Protein AF-A0AB38RNX0-F1 (afdb_monomer)

Organism: NCBI:txid1303681

Radius of gyration: 17.27 Å; Cα contacts (8 Å, |Δi|>4): 38; chains: 1; bounding box: 34×29×42 Å

Foldseek 3Di:
DAQAEEAEDADDVVQPDDDPPDDDDPCPVVCCVVRVYHYDYDDPVVPVVCVVVVVVVVCVVPVPPD

Sequence (66 aa):
MNLHGRVVCCGAVSQYEGPAGSPGPANVPTVLVTKRLAMQGFIVYDFAESFPTALADLEAWFPLAM

Mean predicted aligned error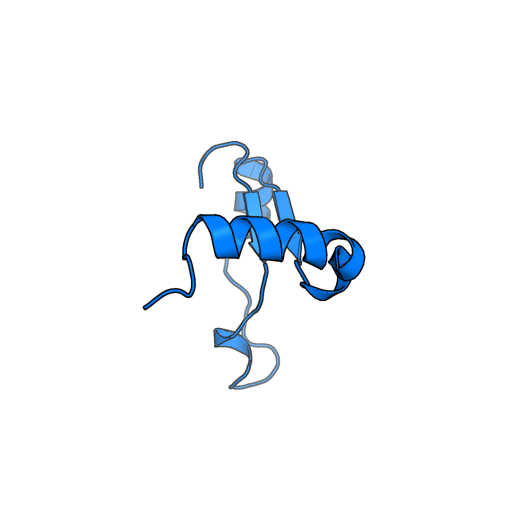: 5.36 Å

Secondary structure (DSSP, 8-state):
--TT-EEEE---GGGSSSSTTPPPPTTHHHHHHHHT-EEEE--GGGGGGGHHHHHHHHHHHS----

pLDDT: mean 91.14, std 9.73, range [51.78, 98.12]

InterPro domains:
  IPR045010 Medium-chain dehydrogenase/reductase [PTHR43205] (1-62)

Nearest PDB structures (foldseek):
  4we3-assembly2_D  TM=8.522E-01  e=7.789E-03  Zingiber officinale
  6ytz-assembly1_A-2  TM=9.072E-01  e=1.439E-02  Malus domestica
  2x1h-assembly2_B  TM=8.191E-01  e=3.492E-02  Homo sapiens

Solvent-accessible surface area (backbone atoms only — not comparable to full-atom values): 4328 Å² total; per-residue (Å²): 129,58,78,61,32,77,45,77,42,73,74,59,75,90,66,76,61,78,71,88,83,67,82,71,77,81,64,53,71,58,51,33,64,80,29,55,41,52,76,45,80,50,61,76,75,84,46,58,89,49,44,70,60,55,51,54,54,48,41,69,76,51,59,83,78,122

Structure (mmCIF, N/CA/C/O backbone):
data_AF-A0AB38RNX0-F1
#
_entry.id   AF-A0AB38RNX0-F1
#
loop_
_atom_site.group_PDB
_atom_site.id
_atom_site.type_symbol
_atom_site.label_atom_id
_atom_site.label_alt_id
_atom_site.label_comp_id
_atom_site.label_asym_id
_atom_site.label_entity_id
_atom_site.label_seq_id
_atom_site.pdbx_PDB_ins_code
_atom_site.Cartn_x
_atom_site.Cartn_y
_atom_site.Cartn_z
_atom_site.occupancy
_atom_site.B_iso_or_equiv
_atom_site.auth_seq_id
_atom_site.auth_comp_id
_atom_site.auth_asym_id
_atom_site.auth_atom_id
_atom_site.pdbx_PDB_model_num
ATOM 1 N N . MET A 1 1 ? -7.843 -4.590 -12.148 1.00 89.50 1 MET A N 1
ATOM 2 C CA . MET A 1 1 ? -8.504 -3.815 -11.075 1.00 89.50 1 MET A CA 1
ATOM 3 C C . MET A 1 1 ? -9.960 -3.582 -11.440 1.00 89.50 1 MET A C 1
ATOM 5 O O . MET A 1 1 ? -10.237 -3.261 -12.596 1.00 89.50 1 MET A O 1
ATOM 9 N N . ASN A 1 2 ? -10.866 -3.743 -10.476 1.00 96.75 2 ASN A N 1
ATOM 10 C CA . ASN A 1 2 ? -12.271 -3.362 -10.632 1.00 96.75 2 ASN A CA 1
ATOM 11 C C . ASN A 1 2 ? -12.405 -1.835 -10.759 1.00 96.75 2 ASN A C 1
ATOM 13 O O . ASN A 1 2 ? -11.479 -1.092 -10.422 1.00 96.75 2 ASN A O 1
ATOM 17 N N . LEU A 1 3 ? -13.549 -1.372 -11.269 1.00 98.00 3 LEU A N 1
ATOM 18 C CA . LEU A 1 3 ? -13.894 0.050 -11.290 1.00 98.00 3 LEU A CA 1
ATOM 19 C C . LEU A 1 3 ? -13.850 0.606 -9.852 1.00 98.00 3 LEU A C 1
ATOM 21 O O . LEU A 1 3 ? -14.370 -0.044 -8.949 1.00 98.00 3 LEU A O 1
ATOM 25 N N . HIS A 1 4 ? -13.211 1.760 -9.639 1.00 98.12 4 HIS A N 1
ATOM 26 C CA . HIS A 1 4 ? -12.986 2.368 -8.313 1.00 98.12 4 HIS A CA 1
ATOM 27 C C . HIS A 1 4 ? -12.123 1.545 -7.339 1.00 98.12 4 HIS A C 1
ATOM 29 O O . HIS A 1 4 ? -12.188 1.725 -6.123 1.00 98.12 4 HIS A O 1
ATOM 35 N N . GLY A 1 5 ? -11.286 0.642 -7.857 1.00 98.00 5 GLY A N 1
ATOM 36 C CA . GLY A 1 5 ? -10.303 -0.071 -7.044 1.00 98.00 5 GLY A CA 1
ATOM 37 C C . GLY A 1 5 ? -9.277 0.859 -6.378 1.00 98.00 5 GLY A C 1
ATOM 38 O O . GLY A 1 5 ? -9.007 1.965 -6.848 1.00 98.00 5 GLY A O 1
ATOM 39 N N . ARG A 1 6 ? -8.672 0.376 -5.288 1.00 97.62 6 ARG A N 1
ATOM 40 C CA . ARG A 1 6 ? -7.649 1.095 -4.517 1.00 97.62 6 ARG A CA 1
ATOM 41 C C . ARG A 1 6 ? -6.331 0.329 -4.536 1.00 97.62 6 ARG A C 1
ATOM 43 O O . ARG A 1 6 ? -6.340 -0.894 -4.413 1.00 97.62 6 ARG A O 1
ATOM 50 N N . VAL A 1 7 ? -5.224 1.046 -4.701 1.00 96.69 7 VAL A N 1
ATOM 51 C CA . VAL A 1 7 ? -3.859 0.514 -4.636 1.00 96.69 7 VAL A CA 1
ATOM 52 C C . VAL A 1 7 ? -3.137 1.204 -3.486 1.00 96.69 7 VAL A C 1
ATOM 54 O O . VAL A 1 7 ? -2.992 2.425 -3.492 1.00 96.69 7 VAL A O 1
ATOM 57 N N . VAL A 1 8 ? -2.698 0.420 -2.504 1.00 97.31 8 VAL A N 1
ATOM 58 C CA . VAL A 1 8 ? -1.896 0.902 -1.375 1.00 97.31 8 VAL A CA 1
ATOM 59 C C . VAL A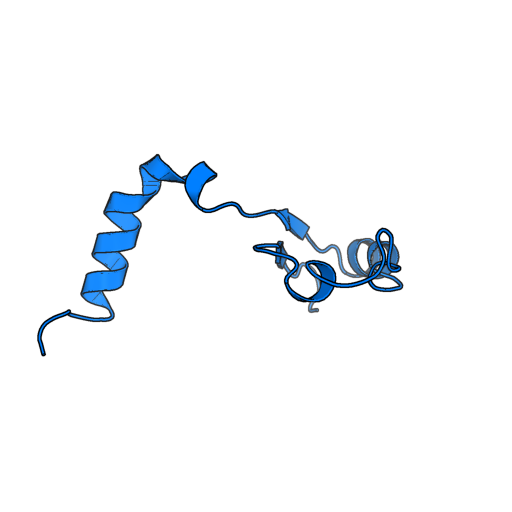 1 8 ? -0.440 0.539 -1.644 1.00 97.31 8 VAL A C 1
ATOM 61 O O . VAL A 1 8 ? -0.104 -0.640 -1.750 1.00 97.31 8 VAL A O 1
ATOM 64 N N . CYS A 1 9 ? 0.415 1.545 -1.789 1.00 95.50 9 CYS A N 1
ATOM 65 C CA . CYS A 1 9 ? 1.832 1.366 -2.088 1.00 95.50 9 CYS A CA 1
ATOM 66 C C . CYS A 1 9 ? 2.638 1.382 -0.781 1.00 95.50 9 CYS A C 1
ATOM 68 O O . CYS A 1 9 ? 2.990 2.452 -0.291 1.00 95.50 9 CYS A O 1
ATOM 70 N N . CYS A 1 10 ? 2.923 0.202 -0.221 1.00 96.56 10 CYS A N 1
ATOM 71 C CA . CYS A 1 10 ? 3.704 0.045 1.017 1.00 96.56 10 CYS A CA 1
ATOM 72 C C . CYS A 1 10 ? 5.220 -0.098 0.793 1.00 96.56 10 CYS A C 1
ATOM 74 O O . CYS A 1 10 ? 5.993 -0.090 1.746 1.00 96.56 10 CYS A O 1
ATOM 76 N N . GLY A 1 11 ? 5.657 -0.254 -0.457 1.00 93.25 11 GLY A N 1
ATOM 77 C CA . GLY A 1 11 ? 7.063 -0.417 -0.800 1.00 93.25 11 GLY A CA 1
ATOM 78 C C . GLY A 1 11 ? 7.269 -0.722 -2.278 1.00 93.25 11 GLY A C 1
ATOM 79 O O . GLY A 1 11 ? 6.312 -0.877 -3.039 1.00 93.25 11 GLY A O 1
ATOM 80 N N . ALA A 1 12 ? 8.536 -0.813 -2.676 1.00 91.44 12 ALA A N 1
ATOM 81 C CA . ALA A 1 12 ? 8.942 -1.072 -4.054 1.00 91.44 12 ALA A CA 1
ATOM 82 C C . ALA A 1 12 ? 10.142 -2.029 -4.098 1.00 91.44 12 ALA A C 1
ATOM 84 O O . ALA A 1 12 ? 11.156 -1.726 -4.711 1.00 91.44 12 ALA A O 1
ATOM 85 N N . VAL A 1 13 ? 10.031 -3.185 -3.429 1.00 91.19 13 VAL A N 1
ATOM 86 C CA . VAL A 1 13 ? 11.148 -4.132 -3.218 1.00 91.19 13 VAL A CA 1
ATOM 87 C C . VAL A 1 13 ? 11.863 -4.513 -4.516 1.00 91.19 13 VAL A C 1
ATOM 89 O O . VAL A 1 13 ? 13.086 -4.564 -4.555 1.00 91.19 13 VAL A O 1
ATOM 92 N N . SER A 1 14 ? 11.117 -4.701 -5.607 1.00 87.25 14 SER A N 1
ATOM 93 C CA . SER A 1 14 ? 11.678 -5.015 -6.928 1.00 87.25 14 SER A CA 1
ATOM 94 C C . SER A 1 14 ? 12.522 -3.895 -7.552 1.00 87.25 14 SER A C 1
ATOM 96 O O . SER A 1 14 ? 13.110 -4.109 -8.605 1.00 87.25 14 SER A O 1
ATOM 98 N N . GLN A 1 15 ? 12.545 -2.708 -6.946 1.00 86.94 15 GLN A N 1
ATOM 99 C CA . GLN A 1 15 ? 13.309 -1.534 -7.374 1.00 86.94 15 GLN A CA 1
ATOM 100 C C . GLN A 1 15 ? 14.447 -1.186 -6.407 1.00 86.94 15 GLN A C 1
ATOM 102 O O . GLN A 1 15 ? 15.152 -0.207 -6.635 1.00 86.94 15 GLN A O 1
ATOM 107 N N . TYR A 1 16 ? 14.615 -1.924 -5.305 1.00 88.19 16 TYR A N 1
ATOM 108 C CA . TYR A 1 16 ? 15.676 -1.629 -4.334 1.00 88.19 16 TYR A CA 1
ATOM 109 C C . TYR A 1 16 ? 17.063 -1.975 -4.876 1.00 88.19 16 TYR A C 1
ATOM 111 O O . TYR A 1 16 ? 18.050 -1.376 -4.459 1.00 88.19 16 TYR A O 1
ATOM 119 N N . GLU A 1 17 ? 17.124 -2.908 -5.825 1.00 86.69 17 GLU A N 1
ATOM 120 C CA . GLU A 1 17 ? 18.350 -3.328 -6.489 1.00 86.69 17 GLU A CA 1
ATOM 121 C C . GLU A 1 17 ? 18.275 -3.079 -7.999 1.00 86.69 17 GLU A C 1
AT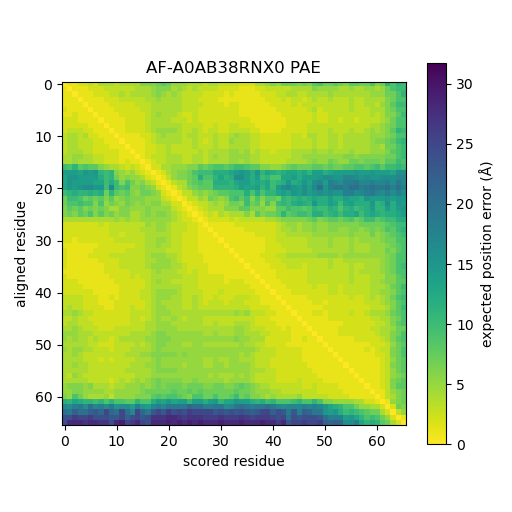OM 123 O O . GLU A 1 17 ? 17.197 -3.042 -8.595 1.00 86.69 17 GLU A O 1
ATOM 128 N N . GLY A 1 18 ? 19.443 -2.950 -8.631 1.00 78.81 18 GLY A N 1
ATOM 129 C CA . GLY A 1 18 ? 19.575 -2.744 -10.072 1.00 78.81 18 GLY A CA 1
ATOM 130 C C . GLY A 1 18 ? 19.888 -1.297 -10.474 1.00 78.81 18 GLY A C 1
ATOM 131 O O . GLY A 1 18 ? 20.093 -0.431 -9.622 1.00 78.81 18 GLY A O 1
ATOM 132 N N . PRO A 1 19 ? 19.998 -1.027 -11.788 1.00 78.69 19 PRO A N 1
ATOM 133 C CA .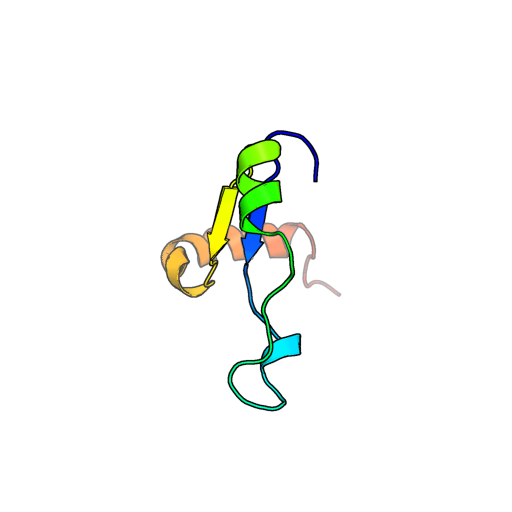 PRO A 1 19 ? 20.354 0.292 -12.294 1.00 78.69 19 PRO A CA 1
ATOM 134 C C . PRO A 1 19 ? 19.326 1.344 -11.871 1.00 78.69 19 PRO A C 1
ATOM 136 O O . PRO A 1 19 ? 18.119 1.149 -12.033 1.00 78.69 19 PRO A O 1
ATOM 139 N N . ALA A 1 20 ? 19.809 2.482 -11.372 1.00 77.75 20 ALA A N 1
ATOM 140 C CA . ALA A 1 20 ? 18.953 3.613 -11.046 1.00 77.75 20 ALA A CA 1
ATOM 141 C C . ALA A 1 20 ? 18.142 4.047 -12.281 1.00 77.75 20 ALA A C 1
ATOM 143 O O . ALA A 1 20 ? 18.691 4.197 -13.373 1.00 77.75 20 ALA A O 1
ATOM 144 N N . GLY A 1 21 ? 16.836 4.265 -12.100 1.00 72.19 21 GLY A N 1
ATOM 145 C CA . GLY A 1 21 ? 15.951 4.729 -13.172 1.00 72.19 21 GLY A CA 1
ATOM 146 C C . GLY A 1 21 ? 15.364 3.630 -14.062 1.00 72.19 21 GLY A C 1
ATOM 147 O O . GLY A 1 21 ? 14.978 3.925 -15.193 1.00 72.19 21 GLY A O 1
ATOM 148 N N . SER A 1 22 ? 15.273 2.383 -13.578 1.00 76.38 22 SER A N 1
ATOM 149 C CA . SER A 1 22 ? 14.508 1.333 -14.264 1.00 76.38 22 SER A CA 1
ATOM 150 C C . SER A 1 22 ? 13.082 1.821 -14.595 1.00 76.38 22 SER A C 1
ATOM 152 O O . SER A 1 22 ? 12.454 2.478 -13.756 1.00 76.38 22 SER A O 1
ATOM 154 N N . PRO A 1 23 ? 12.557 1.556 -15.809 1.00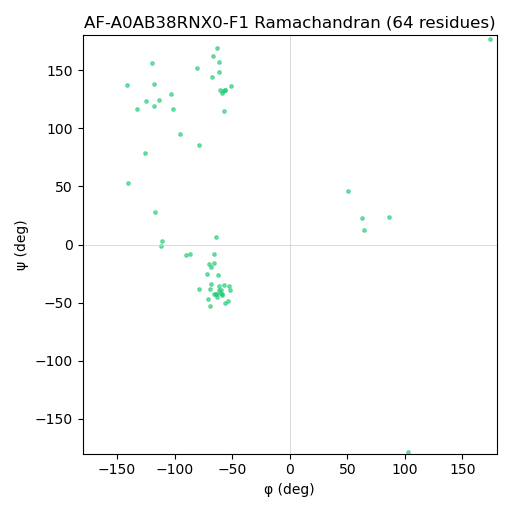 78.50 23 PRO A N 1
ATOM 155 C CA . PRO A 1 23 ? 11.240 2.034 -16.205 1.00 78.50 23 PRO A CA 1
ATOM 156 C C . PRO A 1 23 ? 10.151 1.548 -15.248 1.00 78.50 23 PRO A C 1
ATOM 158 O O . PRO A 1 23 ? 10.049 0.359 -14.943 1.00 78.50 23 PRO A O 1
ATOM 161 N N . GLY A 1 24 ? 9.298 2.477 -14.811 1.00 79.44 24 GLY A N 1
ATOM 162 C CA . GLY A 1 24 ? 8.119 2.141 -14.023 1.00 79.44 24 GLY A CA 1
ATOM 163 C C . GLY A 1 24 ? 7.125 1.261 -14.798 1.00 79.44 24 GLY A C 1
ATOM 164 O O . GLY A 1 24 ? 7.231 1.109 -16.020 1.00 79.44 24 GLY A O 1
ATOM 165 N N . PRO A 1 25 ? 6.115 0.694 -14.115 1.00 83.31 25 PRO A N 1
ATOM 166 C CA . PRO A 1 25 ? 5.131 -0.166 -14.757 1.00 83.31 25 PRO A CA 1
ATOM 167 C C . PRO A 1 25 ? 4.399 0.570 -15.885 1.00 83.31 25 PRO A C 1
ATOM 169 O O . PRO A 1 25 ? 3.884 1.677 -15.705 1.00 83.31 25 PRO A O 1
ATOM 172 N N . ALA A 1 26 ? 4.335 -0.056 -17.060 1.00 88.12 26 ALA A N 1
ATOM 173 C CA . ALA A 1 26 ? 3.687 0.538 -18.220 1.00 88.12 26 ALA A CA 1
ATOM 174 C C . ALA A 1 26 ? 2.190 0.801 -17.964 1.00 88.12 26 ALA A C 1
ATOM 176 O O . ALA A 1 26 ? 1.510 0.042 -17.273 1.00 88.12 26 ALA A O 1
ATOM 177 N N . ASN A 1 27 ? 1.658 1.858 -18.585 1.00 91.88 27 ASN A N 1
ATOM 178 C CA . ASN A 1 27 ? 0.225 2.187 -18.634 1.00 91.88 27 ASN A CA 1
ATOM 179 C C . ASN A 1 27 ? -0.461 2.524 -17.296 1.00 91.88 27 ASN A C 1
ATOM 181 O O . ASN A 1 27 ? -1.691 2.630 -17.264 1.00 91.88 27 ASN A O 1
ATOM 185 N N . VAL A 1 28 ? 0.285 2.750 -16.209 1.00 93.75 28 VAL A N 1
ATOM 186 C CA . VAL A 1 28 ? -0.295 3.129 -14.906 1.00 93.75 28 VAL A CA 1
ATOM 187 C C . VAL A 1 28 ? -1.222 4.356 -14.999 1.00 93.75 28 VAL A C 1
ATOM 189 O O . VAL A 1 28 ? -2.364 4.237 -14.547 1.00 93.75 28 VAL A O 1
ATOM 192 N N . PRO A 1 29 ? -0.845 5.487 -15.640 1.00 94.19 29 PRO A N 1
ATOM 193 C CA . PRO A 1 29 ? -1.738 6.645 -15.762 1.00 94.19 29 PRO A CA 1
ATOM 194 C C . PRO A 1 29 ? -3.051 6.320 -16.486 1.00 94.19 29 PRO A C 1
ATOM 196 O O . PRO A 1 29 ? -4.132 6.693 -16.032 1.00 94.19 29 PRO A O 1
ATOM 199 N N . THR A 1 30 ? -2.978 5.558 -17.580 1.00 96.75 30 THR A N 1
ATOM 200 C CA . THR A 1 30 ? -4.156 5.170 -18.365 1.00 96.75 30 THR A CA 1
ATOM 201 C C . THR A 1 30 ? -5.109 4.311 -17.542 1.00 96.75 30 THR A C 1
ATOM 203 O O . THR A 1 30 ? -6.319 4.545 -17.549 1.00 96.75 30 THR A O 1
ATOM 206 N N . VAL A 1 31 ? -4.597 3.325 -16.803 1.00 96.12 31 VAL A N 1
ATOM 207 C CA . VAL A 1 31 ? -5.438 2.443 -15.980 1.00 96.12 31 VAL A CA 1
ATOM 208 C C . VAL A 1 31 ? -6.036 3.200 -14.790 1.00 96.12 31 VAL A C 1
ATOM 210 O O . VAL A 1 31 ? -7.213 2.998 -14.490 1.00 96.12 31 VAL A O 1
ATOM 213 N N . LEU A 1 32 ? -5.286 4.113 -14.161 1.00 96.75 32 LEU A N 1
ATOM 214 C CA . LEU A 1 32 ? -5.793 4.985 -13.094 1.00 96.75 32 LEU A CA 1
ATOM 215 C C . LEU A 1 32 ? -7.012 5.792 -13.561 1.00 96.75 32 LEU A C 1
ATOM 217 O O . LEU A 1 32 ? -8.063 5.738 -12.920 1.00 96.75 32 LEU A O 1
ATOM 221 N N . VAL A 1 33 ? -6.910 6.462 -14.712 1.00 97.25 33 VAL A N 1
ATOM 222 C CA . VAL A 1 33 ? -7.994 7.289 -15.271 1.00 97.25 33 VAL A CA 1
ATOM 223 C C . VAL A 1 33 ? -9.162 6.420 -15.737 1.00 97.25 33 VAL A C 1
ATOM 225 O O . VAL A 1 33 ? -10.303 6.593 -15.303 1.00 97.25 33 VAL A O 1
ATOM 228 N N . THR A 1 34 ? -8.892 5.423 -16.581 1.00 97.94 34 THR A N 1
ATOM 229 C CA . THR A 1 34 ? -9.944 4.590 -17.187 1.00 97.94 34 THR A CA 1
ATOM 230 C C . THR A 1 34 ? -10.650 3.688 -16.185 1.00 97.94 34 THR A C 1
ATOM 232 O O . THR A 1 34 ? -11.762 3.248 -16.461 1.00 97.94 34 THR A O 1
ATOM 235 N N . LYS A 1 35 ? -10.078 3.406 -15.013 1.00 97.81 35 LYS A N 1
ATOM 236 C CA . LYS A 1 35 ? -10.747 2.633 -13.952 1.00 97.81 35 LYS A CA 1
ATOM 237 C C . LYS A 1 35 ? -11.091 3.470 -12.718 1.00 97.81 35 LYS A C 1
ATOM 239 O O . LYS A 1 35 ? -11.687 2.915 -11.799 1.00 97.81 35 LYS A O 1
ATOM 244 N N . ARG A 1 36 ? -10.818 4.785 -12.732 1.00 98.00 36 ARG A N 1
ATOM 245 C CA . ARG A 1 36 ? -11.056 5.717 -11.611 1.00 98.00 36 ARG A CA 1
ATOM 246 C C . ARG A 1 36 ? -10.462 5.201 -10.300 1.00 98.00 36 ARG A C 1
ATOM 248 O O . ARG A 1 36 ? -11.141 5.149 -9.277 1.00 98.00 36 ARG A O 1
ATOM 255 N N . LEU A 1 37 ? -9.224 4.727 -10.378 1.00 98.12 37 LEU A N 1
ATOM 256 C CA . LEU A 1 37 ? -8.539 4.137 -9.234 1.00 98.12 37 LEU A CA 1
ATOM 257 C C . LEU A 1 37 ? -7.971 5.226 -8.325 1.00 98.12 37 LEU A C 1
ATOM 259 O O . LEU A 1 37 ? -7.569 6.285 -8.803 1.00 98.12 37 LEU A O 1
ATOM 263 N N . ALA A 1 38 ? -7.854 4.912 -7.038 1.00 97.69 38 ALA A N 1
ATOM 264 C CA . ALA A 1 38 ? -7.013 5.664 -6.112 1.00 97.69 38 ALA A CA 1
ATOM 265 C C . ALA A 1 38 ? -5.723 4.877 -5.856 1.00 97.69 38 ALA A C 1
ATOM 267 O O . ALA A 1 38 ? -5.777 3.686 -5.545 1.00 97.69 38 ALA A O 1
ATOM 268 N N . MET A 1 39 ? -4.574 5.534 -5.990 1.00 96.69 39 MET A N 1
ATOM 269 C CA . MET A 1 39 ? -3.262 4.969 -5.679 1.00 96.69 39 MET A CA 1
ATOM 270 C C . MET A 1 39 ? -2.570 5.893 -4.687 1.00 96.69 39 MET A C 1
ATOM 272 O O . MET A 1 39 ? -2.428 7.077 -4.976 1.00 96.69 39 MET A O 1
ATOM 276 N N . GLN A 1 40 ? -2.178 5.358 -3.533 1.00 97.31 40 GLN A N 1
ATOM 277 C CA . GLN A 1 40 ? -1.649 6.152 -2.426 1.00 97.31 40 GLN A CA 1
ATOM 278 C C . GLN A 1 40 ? -0.492 5.422 -1.742 1.00 97.31 40 GLN A C 1
ATOM 280 O O . GLN A 1 40 ? -0.564 4.213 -1.506 1.00 97.31 40 GLN A O 1
ATOM 285 N N . GLY A 1 41 ? 0.569 6.166 -1.425 1.00 97.00 41 GLY A N 1
ATOM 286 C CA . GLY A 1 41 ? 1.665 5.684 -0.586 1.00 97.00 41 GLY A CA 1
ATOM 287 C C . GLY A 1 41 ? 1.211 5.447 0.852 1.00 97.00 41 GLY A C 1
ATOM 288 O O . GLY A 1 41 ? 0.372 6.183 1.366 1.00 97.00 41 GLY A O 1
ATOM 289 N N . PHE A 1 42 ? 1.762 4.421 1.492 1.00 97.44 42 PHE A N 1
ATOM 290 C CA . PHE A 1 42 ? 1.490 4.107 2.889 1.00 97.44 42 PHE A CA 1
ATOM 291 C C . PHE A 1 42 ? 2.798 3.856 3.631 1.00 97.44 42 PHE A C 1
ATOM 293 O O . PHE A 1 42 ? 3.507 2.895 3.328 1.00 97.44 42 PHE A O 1
ATOM 300 N N . ILE A 1 43 ? 3.085 4.702 4.617 1.00 97.00 43 ILE A N 1
ATOM 301 C CA . ILE A 1 43 ? 4.176 4.517 5.568 1.00 97.00 43 ILE A CA 1
ATOM 302 C C . ILE A 1 43 ? 3.549 4.296 6.939 1.00 97.00 43 ILE A C 1
ATOM 304 O O . ILE A 1 43 ? 2.769 5.112 7.417 1.00 97.00 43 ILE A O 1
ATOM 308 N N . VAL A 1 44 ? 3.889 3.177 7.582 1.00 96.62 44 VAL A N 1
ATOM 309 C CA . VAL A 1 44 ? 3.266 2.768 8.852 1.00 96.62 44 VAL A CA 1
ATOM 310 C C . VAL A 1 44 ? 3.401 3.837 9.943 1.00 96.62 44 VAL A C 1
ATOM 312 O O . VAL A 1 44 ? 2.475 4.053 10.715 1.00 96.62 44 VAL A O 1
ATOM 315 N N . TYR A 1 45 ? 4.523 4.559 9.966 1.00 97.38 45 TYR A N 1
ATOM 316 C CA . TYR A 1 45 ? 4.801 5.589 10.966 1.00 97.38 45 TYR A CA 1
ATOM 317 C C . TYR A 1 45 ? 3.945 6.854 10.829 1.00 97.38 45 TYR A C 1
ATOM 319 O O . TYR A 1 45 ? 3.807 7.571 11.817 1.00 97.38 45 TYR A O 1
ATOM 327 N N . ASP A 1 46 ? 3.294 7.084 9.683 1.00 97.50 46 ASP A N 1
ATOM 328 C CA . ASP A 1 46 ? 2.323 8.179 9.528 1.00 97.50 46 ASP A CA 1
ATOM 329 C C . ASP A 1 46 ? 1.073 7.963 10.408 1.00 97.50 46 ASP A C 1
ATOM 331 O O . ASP A 1 46 ? 0.315 8.896 10.659 1.00 97.50 46 ASP A O 1
ATOM 335 N N . PHE A 1 47 ? 0.866 6.737 10.906 1.00 96.75 47 PHE A N 1
ATOM 336 C CA . PHE A 1 47 ? -0.290 6.322 11.705 1.00 96.75 47 PHE A CA 1
ATOM 337 C C . PHE A 1 47 ? 0.097 5.875 13.122 1.00 96.75 47 PHE A C 1
ATOM 339 O O . PHE A 1 47 ? -0.601 5.058 13.723 1.00 96.75 47 PHE A 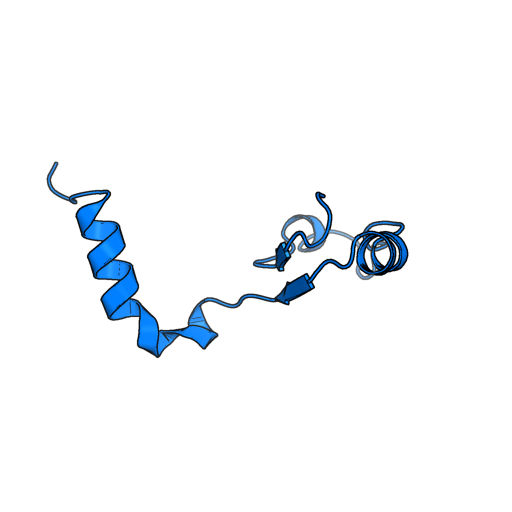O 1
ATOM 346 N N . ALA A 1 48 ? 1.193 6.404 13.676 1.00 97.50 48 ALA A N 1
ATOM 347 C CA . ALA A 1 48 ? 1.695 6.019 15.000 1.00 97.50 48 ALA A CA 1
ATOM 348 C C . ALA A 1 48 ? 0.634 6.118 16.117 1.00 97.50 48 ALA A C 1
ATOM 350 O O . ALA A 1 48 ? 0.575 5.256 16.992 1.00 97.50 48 ALA A O 1
ATOM 351 N N . GLU A 1 49 ? -0.259 7.112 16.054 1.00 98.06 49 GLU A N 1
ATOM 352 C CA . GLU A 1 49 ? -1.366 7.2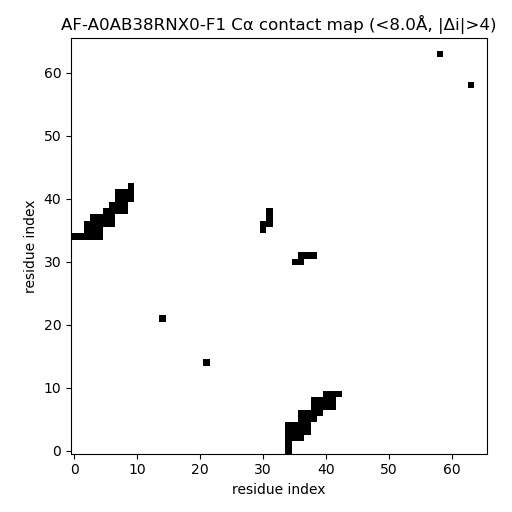81 17.011 1.00 98.06 49 GLU A CA 1
ATOM 353 C C . GLU A 1 49 ? -2.358 6.105 17.005 1.00 98.06 49 GLU A C 1
ATOM 355 O O . GLU A 1 49 ? -3.006 5.828 18.011 1.00 98.06 49 GLU A O 1
ATOM 360 N N . SER A 1 50 ? -2.464 5.381 15.887 1.00 97.62 50 SER A N 1
ATOM 361 C CA . SER A 1 50 ? -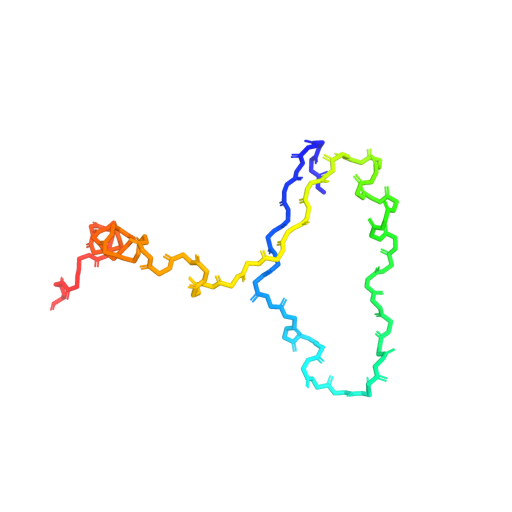3.364 4.230 15.734 1.00 97.62 50 SER A CA 1
ATOM 362 C C . SER A 1 50 ? -2.750 2.908 16.206 1.00 97.62 50 SER A C 1
ATOM 364 O O . SER A 1 50 ? -3.455 1.900 16.278 1.00 97.62 50 SER A O 1
ATOM 366 N N . PHE A 1 51 ? -1.456 2.877 16.547 1.00 97.00 51 PHE A N 1
ATOM 367 C CA . PHE A 1 51 ? -0.757 1.638 16.909 1.00 97.00 51 PHE A CA 1
ATOM 368 C C . PHE A 1 51 ? -1.370 0.907 18.111 1.00 97.00 51 PHE A C 1
ATOM 370 O O . PHE A 1 51 ? -1.520 -0.309 18.008 1.00 97.00 51 PHE A O 1
ATOM 377 N N . PRO A 1 52 ? -1.782 1.576 19.211 1.00 96.94 52 PRO A N 1
ATOM 378 C CA . PRO A 1 52 ? -2.378 0.872 20.347 1.00 96.94 52 PRO A CA 1
ATOM 379 C C . PRO A 1 52 ? -3.650 0.106 19.969 1.00 96.94 52 PRO A C 1
ATOM 381 O O . PRO A 1 52 ? -3.854 -1.014 20.425 1.00 96.94 52 PRO A O 1
ATOM 384 N N . THR A 1 53 ? -4.484 0.688 19.100 1.00 97.19 53 THR A N 1
ATOM 385 C CA . THR A 1 53 ? -5.711 0.031 18.622 1.00 97.19 53 THR A CA 1
ATOM 386 C C . THR A 1 53 ? -5.373 -1.128 17.688 1.00 97.19 53 THR A C 1
ATOM 388 O O . THR A 1 53 ? -5.871 -2.232 17.878 1.00 97.19 53 THR A O 1
ATOM 391 N N . ALA A 1 54 ? -4.465 -0.910 16.731 1.00 95.31 54 ALA A N 1
ATOM 392 C CA . ALA A 1 54 ? -4.061 -1.946 15.785 1.00 95.31 54 ALA A CA 1
ATOM 393 C C . ALA A 1 54 ? -3.420 -3.164 16.475 1.00 95.31 54 ALA A C 1
ATOM 395 O O . ALA A 1 54 ? -3.675 -4.295 16.074 1.00 95.31 54 ALA A O 1
ATOM 396 N N . LEU A 1 55 ? -2.608 -2.953 17.516 1.00 95.12 55 LEU A N 1
ATOM 397 C CA . LEU A 1 55 ? -2.005 -4.045 18.285 1.00 95.12 55 LEU A CA 1
ATOM 398 C C . LEU A 1 55 ? -3.057 -4.859 19.047 1.00 95.12 55 LEU A C 1
ATOM 400 O O . LEU A 1 55 ? -3.007 -6.085 18.996 1.00 95.12 55 LEU A O 1
ATOM 404 N N . ALA A 1 56 ? -4.034 -4.203 19.680 1.00 95.00 56 ALA A N 1
ATOM 405 C CA . ALA A 1 56 ? -5.125 -4.895 20.367 1.00 95.00 56 ALA A CA 1
ATOM 406 C C . ALA A 1 56 ? -5.958 -5.768 19.406 1.00 95.00 56 ALA A C 1
ATOM 408 O O . ALA A 1 56 ? -6.288 -6.909 19.735 1.00 95.00 56 ALA A O 1
ATOM 409 N N . ASP A 1 57 ? -6.249 -5.269 18.199 1.00 95.12 57 ASP A N 1
ATOM 410 C CA . ASP A 1 57 ? -6.953 -6.042 17.167 1.00 95.12 57 ASP A CA 1
ATOM 411 C C . ASP A 1 57 ? -6.133 -7.261 16.708 1.00 95.12 57 ASP A C 1
ATOM 413 O O . ASP A 1 57 ? -6.669 -8.363 16.566 1.00 95.12 57 ASP A O 1
ATOM 417 N N . LEU A 1 58 ? -4.820 -7.088 16.510 1.00 94.25 58 LEU A N 1
ATOM 418 C CA . LEU A 1 58 ? -3.917 -8.173 16.116 1.00 94.25 58 LEU A CA 1
ATOM 419 C C . LEU A 1 58 ? -3.822 -9.267 17.191 1.00 94.25 58 LEU A C 1
ATOM 421 O O . LEU A 1 58 ? -3.869 -10.449 16.846 1.00 94.25 58 LEU A O 1
ATOM 425 N N . GLU A 1 59 ? -3.728 -8.894 18.470 1.00 94.00 59 GLU A N 1
ATOM 426 C CA . GLU A 1 59 ? -3.735 -9.833 19.603 1.00 94.00 59 GLU A CA 1
ATOM 427 C C . GLU A 1 59 ? -5.044 -10.626 19.687 1.00 94.00 59 GLU A C 1
ATOM 429 O O . GLU A 1 59 ? -5.031 -11.811 20.020 1.00 94.00 59 GLU A O 1
ATOM 434 N N . ALA A 1 60 ? -6.177 -10.007 19.346 1.00 94.06 60 ALA A N 1
ATOM 435 C CA . ALA A 1 60 ? -7.464 -10.695 19.316 1.00 94.06 60 ALA A CA 1
ATOM 436 C C . ALA A 1 60 ? -7.555 -11.736 18.183 1.00 94.06 60 ALA A C 1
ATOM 438 O O . ALA A 1 60 ? -8.209 -12.768 18.349 1.00 94.06 60 ALA A O 1
ATOM 439 N N . TRP A 1 61 ? -6.919 -11.488 17.032 1.00 93.94 61 TRP A N 1
ATOM 440 C CA . TRP A 1 61 ? -6.897 -12.434 15.906 1.00 93.94 61 TRP A CA 1
ATOM 441 C C . TRP A 1 61 ? -5.892 -13.565 16.105 1.00 93.94 61 TRP A C 1
ATOM 443 O O . TRP A 1 61 ? -6.166 -14.709 15.742 1.00 93.94 61 TRP A O 1
ATOM 453 N N . PHE A 1 62 ? -4.737 -13.235 16.676 1.00 88.88 62 PHE A N 1
ATOM 454 C CA . PHE A 1 62 ? -3.657 -14.167 16.962 1.00 88.88 62 PHE A CA 1
ATOM 455 C C . PHE A 1 62 ? -3.301 -14.066 18.442 1.00 88.88 62 PHE A C 1
ATOM 457 O O . PHE A 1 62 ? -2.302 -13.424 18.781 1.00 88.88 62 PHE A O 1
ATOM 464 N N . PRO A 1 63 ? -4.097 -14.686 19.334 1.00 76.19 63 PRO A N 1
ATOM 465 C CA . PRO A 1 63 ? -3.757 -14.716 20.743 1.00 76.19 63 PRO A CA 1
ATOM 466 C C . PRO A 1 63 ? -2.378 -15.356 20.872 1.00 76.19 63 PRO A C 1
ATOM 468 O O . PRO A 1 63 ? -2.190 -16.527 20.554 1.00 76.19 63 PRO A O 1
ATOM 471 N N . LEU A 1 64 ? -1.404 -14.572 21.336 1.00 63.88 64 LEU A N 1
ATOM 472 C CA . LEU A 1 64 ? -0.005 -14.978 21.521 1.00 63.88 64 LEU A CA 1
ATOM 473 C C . LEU A 1 64 ? 0.174 -16.088 22.581 1.00 63.88 64 LEU A C 1
ATOM 475 O O . LEU A 1 64 ? 1.299 -16.447 22.915 1.00 63.88 64 LEU A O 1
ATOM 479 N N . ALA A 1 65 ? -0.926 -16.6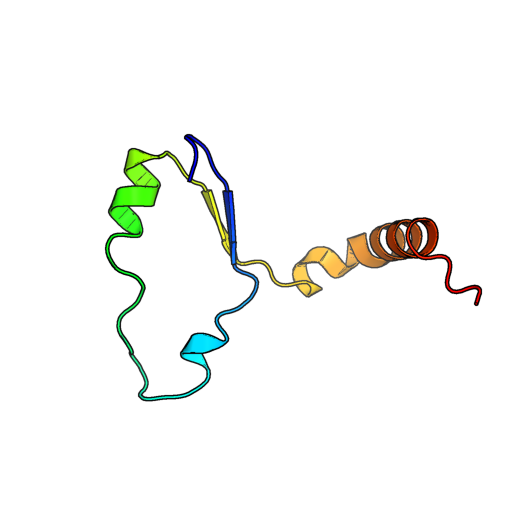41 23.097 1.00 61.56 65 ALA A N 1
ATOM 480 C CA . ALA A 1 65 ? -0.956 -17.858 23.884 1.00 61.56 65 ALA A CA 1
ATOM 481 C C . ALA A 1 65 ? -0.870 -19.080 22.954 1.00 61.56 65 ALA A C 1
ATOM 483 O O . ALA A 1 65 ? -1.884 -19.667 22.566 1.00 61.56 65 ALA A O 1
ATOM 484 N N . MET A 1 66 ? 0.366 -19.450 22.621 1.00 51.78 66 MET A N 1
ATOM 485 C CA . MET A 1 66 ? 0.749 -20.861 22.608 1.00 51.78 66 MET A CA 1
ATOM 486 C C . MET A 1 66 ? 1.356 -21.208 23.964 1.00 51.78 66 MET A C 1
ATOM 488 O O . MET A 1 66 ? 2.206 -20.418 24.434 1.00 51.78 66 MET A O 1
#